Protein AF-A0A2V6JT10-F1 (afdb_monomer)

Mean predicted aligned error: 1.95 Å

Foldseek 3Di:
DALVVLQVVCVVQVDEDLQDDDDGHHLLCVQLVHRDDPDSCPPPCNVVSVNNVVSQVPDPVHDD

Sequence (64 aa):
MSPRKAIAFVEQYGVVLEAARGLVPSLAETIAGEPIRGSWWGHAKSREIFRAARAVYESPDVLV

pLDDT: mean 96.95, std 2.16, range [88.25, 98.5]

Nearest PDB structures (foldseek):
  2zxy-assembly1_A-2  TM=2.832E-01  e=5.625E+00  Aquifex aeolicus

Radius of gyration: 10.81 Å; Cα contacts (8 Å, |Δi|>4): 69; chains: 1; bounding box: 26×21×26 Å

Secondary structure (DSSP, 8-state):
--HHHHHHHHHHHSS-BSS--SSS-BHHHHHHTSPPPS-GGGSTTHHHHHHHHHHHHT-TT---

Solvent-accessible surface area (backbone atoms only — not comparable to full-atom values): 3920 Å² total; per-residue (Å²): 124,52,46,71,56,39,41,51,48,39,67,75,61,72,59,65,31,65,74,58,86,69,98,48,59,28,53,36,34,63,70,66,72,46,87,73,83,77,63,57,79,79,39,98,53,26,72,52,42,51,50,22,52,49,40,34,72,70,32,93,90,48,92,127

Structure (mmCIF, N/CA/C/O backbone):
data_AF-A0A2V6JT10-F1
#
_entry.id   AF-A0A2V6JT10-F1
#
loop_
_atom_site.group_PDB
_atom_site.id
_atom_site.type_symbol
_atom_site.label_atom_id
_atom_site.label_alt_id
_atom_site.label_comp_id
_atom_site.label_asym_id
_atom_site.label_entity_id
_atom_site.label_seq_id
_atom_site.pdbx_PDB_ins_code
_atom_site.Cartn_x
_atom_site.Cartn_y
_atom_site.Cartn_z
_atom_site.occupancy
_atom_site.B_iso_or_equiv
_atom_site.auth_seq_id
_atom_site.auth_comp_id
_atom_site.auth_asym_id
_atom_site.auth_atom_id
_atom_site.pdbx_PDB_model_num
ATOM 1 N N . MET A 1 1 ? -5.363 -0.509 -9.065 1.00 88.25 1 MET A N 1
ATOM 2 C CA . MET A 1 1 ? -5.994 -0.475 -7.741 1.00 88.25 1 MET A CA 1
ATOM 3 C C . MET A 1 1 ? -6.728 0.843 -7.578 1.00 88.25 1 MET A C 1
ATOM 5 O O . MET A 1 1 ? -6.157 1.891 -7.847 1.00 88.25 1 MET A O 1
ATOM 9 N N . SER A 1 2 ? -8.013 0.798 -7.225 1.00 95.69 2 SER A N 1
ATOM 10 C CA . SER A 1 2 ? -8.791 2.007 -6.921 1.00 95.69 2 SER A CA 1
ATOM 11 C C . SER A 1 2 ? -8.560 2.453 -5.468 1.00 95.69 2 SER A C 1
ATOM 13 O O . SER A 1 2 ? -8.168 1.615 -4.655 1.00 95.69 2 SER A O 1
ATOM 15 N N . PRO A 1 3 ? -8.872 3.715 -5.109 1.00 94.44 3 PRO A N 1
ATOM 16 C CA . PRO A 1 3 ? -8.812 4.207 -3.727 1.00 94.44 3 PRO A CA 1
ATOM 17 C C . PRO A 1 3 ? -9.510 3.292 -2.709 1.00 94.44 3 PRO A C 1
ATOM 19 O O . PRO A 1 3 ? -8.890 2.838 -1.757 1.00 94.44 3 PRO A O 1
ATOM 22 N N . ARG A 1 4 ? -10.769 2.908 -2.974 1.00 97.38 4 ARG A N 1
ATOM 23 C CA . ARG A 1 4 ? -11.5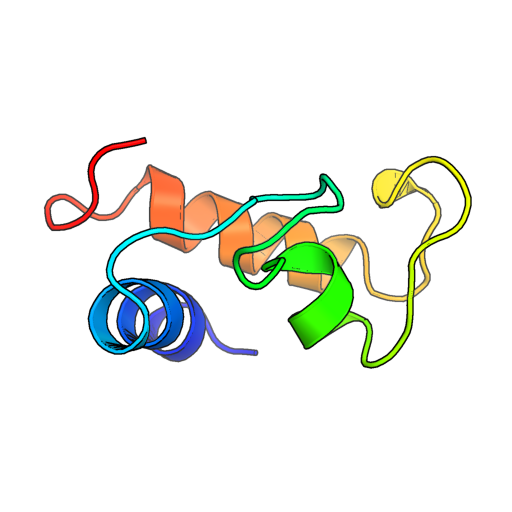24 1.987 -2.103 1.00 97.38 4 ARG A CA 1
ATOM 24 C C . ARG A 1 4 ? -10.851 0.624 -1.939 1.00 97.38 4 ARG A C 1
ATOM 26 O O . ARG A 1 4 ? -10.902 0.052 -0.862 1.00 97.38 4 ARG A O 1
ATOM 33 N N . LYS A 1 5 ? -10.211 0.103 -2.994 1.00 98.12 5 LYS A N 1
ATOM 34 C CA . LYS A 1 5 ? -9.481 -1.171 -2.908 1.00 98.12 5 LYS A CA 1
ATOM 35 C C . LYS A 1 5 ? -8.201 -1.047 -2.081 1.00 98.12 5 LYS A C 1
ATOM 37 O O . LYS A 1 5 ? -7.810 -2.032 -1.477 1.00 98.12 5 LYS A O 1
ATOM 42 N N . ALA A 1 6 ? -7.565 0.124 -2.054 1.00 98.25 6 ALA A N 1
ATOM 43 C CA . ALA A 1 6 ? -6.392 0.358 -1.215 1.00 98.25 6 ALA A CA 1
ATOM 44 C C . ALA A 1 6 ? -6.759 0.363 0.276 1.00 98.25 6 ALA A C 1
ATOM 46 O O . ALA A 1 6 ? -6.073 -0.275 1.062 1.00 98.25 6 ALA A O 1
ATOM 47 N N . ILE A 1 7 ? -7.873 1.000 0.647 1.00 98.44 7 ILE A N 1
ATOM 48 C CA . ILE A 1 7 ? -8.373 0.995 2.033 1.00 98.44 7 ILE A CA 1
ATOM 49 C C . ILE A 1 7 ? 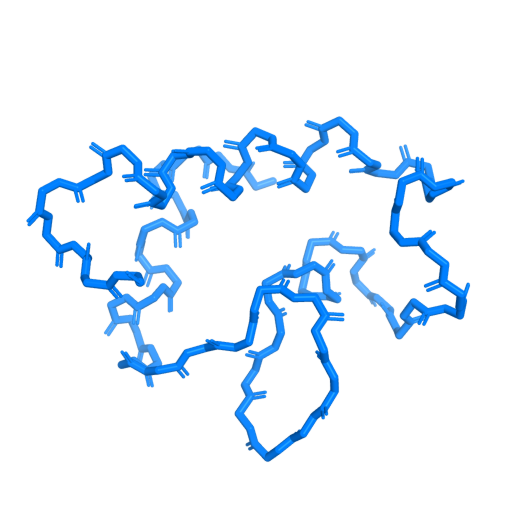-8.806 -0.419 2.440 1.00 98.44 7 ILE A C 1
ATOM 51 O O . ILE A 1 7 ? -8.314 -0.941 3.434 1.00 98.44 7 ILE A O 1
ATOM 55 N N . ALA A 1 8 ? -9.611 -1.092 1.609 1.00 98.38 8 ALA A N 1
ATOM 56 C CA . ALA A 1 8 ? -10.034 -2.472 1.864 1.00 98.38 8 ALA A CA 1
ATOM 57 C C . ALA A 1 8 ? -8.851 -3.454 1.969 1.00 98.38 8 ALA A C 1
ATOM 59 O O . ALA A 1 8 ? -8.925 -4.452 2.677 1.00 98.38 8 ALA A O 1
ATOM 60 N N . PHE A 1 9 ? -7.743 -3.180 1.273 1.00 98.38 9 PHE A N 1
ATOM 61 C CA . PHE A 1 9 ? -6.513 -3.952 1.424 1.00 98.38 9 PHE A CA 1
ATOM 62 C C . PHE A 1 9 ? -5.929 -3.798 2.835 1.00 98.38 9 PHE A C 1
ATOM 64 O O . PHE A 1 9 ? -5.561 -4.799 3.441 1.00 98.38 9 PHE A O 1
ATOM 71 N N . VAL A 1 10 ? -5.895 -2.583 3.391 1.00 98.38 10 VAL A N 1
ATOM 72 C CA . VAL A 1 10 ? -5.468 -2.379 4.785 1.00 98.38 10 VAL A CA 1
ATOM 73 C C . VAL A 1 10 ? -6.421 -3.081 5.751 1.00 98.38 10 VAL A C 1
ATOM 75 O O . VAL A 1 10 ? -5.958 -3.822 6.610 1.00 98.38 10 VAL A O 1
ATOM 78 N N . GLU A 1 11 ? -7.735 -2.932 5.570 1.00 98.06 11 GLU A N 1
ATOM 79 C CA . GLU A 1 11 ? -8.749 -3.597 6.405 1.00 98.06 11 GLU A CA 1
ATOM 80 C C . GLU A 1 11 ? -8.591 -5.124 6.408 1.00 98.06 11 GLU A C 1
ATOM 82 O O . GLU A 1 11 ? -8.686 -5.760 7.456 1.00 98.06 11 GLU A O 1
ATOM 87 N N . GLN A 1 12 ? -8.309 -5.720 5.245 1.00 98.19 12 GLN A N 1
ATOM 88 C CA . GLN A 1 12 ? -8.145 -7.165 5.105 1.00 98.19 12 GLN A CA 1
ATOM 89 C C . GLN A 1 12 ? -6.928 -7.701 5.874 1.00 98.19 12 GLN A C 1
ATOM 91 O O . GLN A 1 12 ? -6.992 -8.801 6.424 1.00 98.19 12 GLN A O 1
ATOM 96 N N . TYR A 1 13 ? -5.810 -6.971 5.873 1.00 98.06 13 TYR A N 1
ATOM 97 C CA . TYR A 1 13 ? -4.544 -7.441 6.453 1.00 98.06 13 TYR A CA 1
ATOM 98 C C . TYR A 1 13 ? -4.239 -6.849 7.83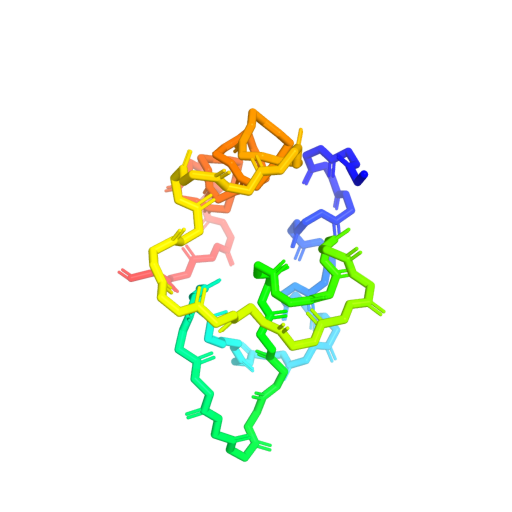8 1.00 98.06 13 TYR A C 1
ATOM 100 O O . TYR A 1 13 ? -3.325 -7.323 8.513 1.00 98.06 13 TYR A O 1
ATOM 108 N N . GLY A 1 14 ? -4.985 -5.834 8.274 1.00 97.81 14 GLY A N 1
ATOM 109 C CA . GLY A 1 14 ? -4.811 -5.114 9.537 1.00 97.81 14 GLY A CA 1
ATOM 110 C C . GLY A 1 14 ? -3.607 -4.169 9.540 1.00 97.81 14 GLY A C 1
ATOM 111 O O . GLY A 1 14 ? -3.754 -2.984 9.819 1.00 97.81 14 GLY A O 1
ATOM 112 N N . VAL A 1 15 ? -2.417 -4.678 9.207 1.00 97.94 15 VAL A N 1
ATOM 113 C CA . VAL A 1 15 ? -1.170 -3.903 9.105 1.00 97.94 15 VAL A CA 1
ATOM 114 C C . VAL A 1 15 ? -0.481 -4.218 7.782 1.00 97.94 15 VAL A C 1
ATOM 116 O O . VAL A 1 15 ? -0.324 -5.381 7.411 1.00 97.94 15 VAL A O 1
ATOM 119 N N . VAL A 1 16 ? -0.036 -3.175 7.082 1.00 98.31 16 VAL A N 1
ATOM 120 C CA . VAL A 1 16 ? 0.656 -3.285 5.792 1.00 98.31 16 VAL A CA 1
ATOM 121 C C . VAL A 1 16 ? 1.874 -2.366 5.753 1.00 98.31 16 VAL A C 1
ATOM 123 O O . VAL A 1 16 ? 1.918 -1.340 6.427 1.00 98.31 16 VAL A O 1
ATOM 126 N N . LEU A 1 17 ? 2.864 -2.714 4.937 1.00 98.19 17 LEU A N 1
ATOM 127 C CA . LEU A 1 17 ? 3.963 -1.814 4.595 1.00 98.19 17 LEU A CA 1
ATOM 128 C C . LEU A 1 17 ? 3.524 -0.928 3.430 1.00 98.19 17 LEU A C 1
ATOM 130 O O . LEU A 1 17 ? 2.963 -1.426 2.458 1.00 98.19 17 LEU A O 1
ATOM 134 N N . GLU A 1 18 ? 3.822 0.369 3.463 1.00 97.06 18 GLU A N 1
ATOM 135 C CA . GLU A 1 18 ? 3.522 1.222 2.307 1.00 97.06 18 GLU A CA 1
ATOM 136 C C . GLU A 1 18 ? 4.380 0.831 1.095 1.00 97.06 18 GLU A C 1
ATOM 138 O O . GLU A 1 18 ? 3.853 0.536 0.024 1.00 97.06 18 GLU A O 1
ATOM 143 N N . ALA A 1 19 ? 5.705 0.811 1.268 1.00 96.12 19 ALA A N 1
ATOM 144 C CA . ALA A 1 19 ? 6.651 0.516 0.189 1.00 96.12 19 ALA A CA 1
ATOM 145 C C . ALA A 1 19 ? 7.890 -0.286 0.621 1.00 96.12 19 ALA A C 1
ATOM 1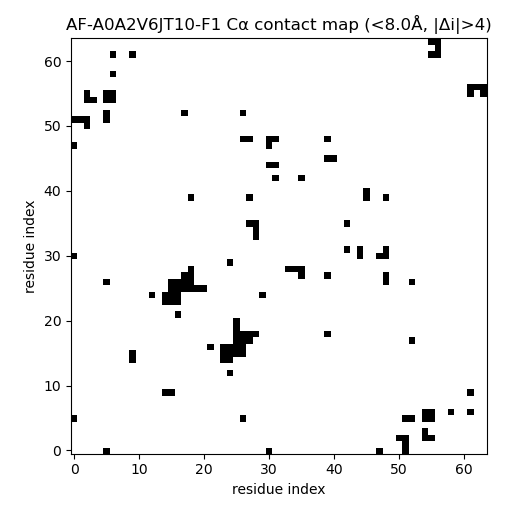47 O O . ALA A 1 19 ? 8.764 -0.562 -0.200 1.00 96.12 19 ALA A O 1
ATOM 148 N N . ALA A 1 20 ? 7.984 -0.655 1.901 1.00 94.75 20 ALA A N 1
ATOM 149 C CA . ALA A 1 20 ? 9.049 -1.518 2.398 1.00 94.75 20 ALA A CA 1
ATOM 150 C C . ALA A 1 20 ? 8.762 -2.999 2.088 1.00 94.75 20 ALA A C 1
ATOM 152 O O . ALA A 1 20 ? 7.682 -3.357 1.617 1.00 94.75 20 ALA A O 1
ATOM 153 N N . ARG A 1 21 ? 9.744 -3.855 2.389 1.00 93.12 21 ARG A N 1
ATOM 154 C CA . ARG A 1 21 ? 9.622 -5.318 2.360 1.00 93.12 21 ARG A CA 1
ATOM 155 C C . ARG A 1 21 ? 9.711 -5.879 3.771 1.00 93.12 21 ARG A C 1
ATOM 157 O O . ARG A 1 21 ? 10.510 -5.394 4.569 1.00 93.12 21 ARG A O 1
ATOM 164 N N . GLY A 1 22 ? 8.939 -6.922 4.054 1.00 93.75 22 GLY A N 1
ATOM 165 C CA . GLY A 1 22 ? 8.932 -7.560 5.365 1.00 93.75 22 GLY A CA 1
ATOM 166 C C . GLY A 1 2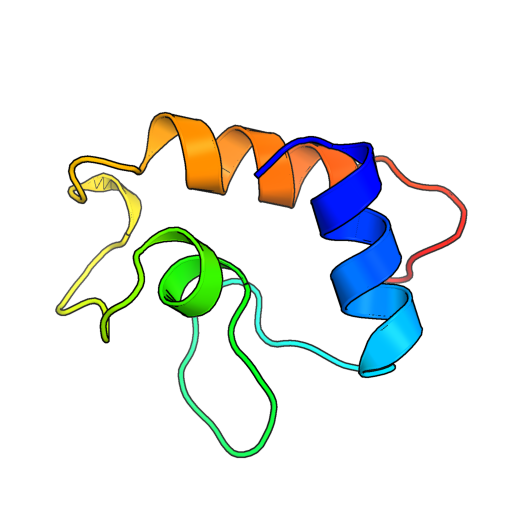2 ? 7.895 -8.672 5.474 1.00 93.75 22 GLY A C 1
ATOM 167 O O . GLY A 1 22 ? 7.455 -9.222 4.470 1.00 93.75 22 GLY A O 1
ATOM 168 N N . LEU A 1 23 ? 7.536 -9.006 6.714 1.00 95.81 23 LEU A N 1
ATOM 169 C CA . LEU A 1 23 ? 6.644 -10.125 7.038 1.00 95.81 23 LEU A CA 1
ATOM 170 C C . LEU A 1 23 ? 5.162 -9.839 6.768 1.00 95.81 23 LEU A C 1
ATOM 172 O O . LEU A 1 23 ? 4.370 -10.776 6.713 1.00 95.81 23 LEU A O 1
ATOM 176 N N . VAL A 1 24 ? 4.790 -8.568 6.611 1.00 97.62 24 VAL A N 1
ATOM 177 C CA . VAL A 1 24 ? 3.427 -8.162 6.254 1.00 9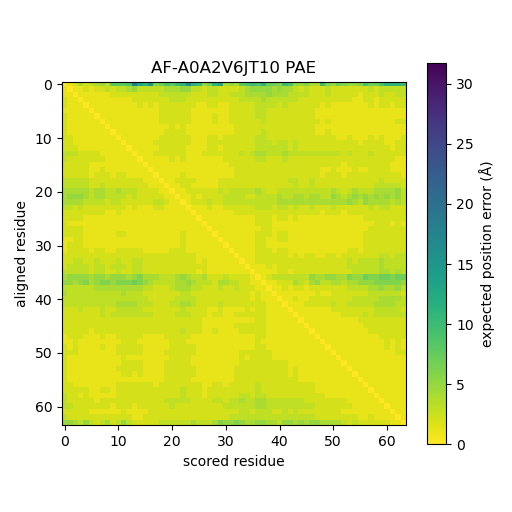7.62 24 VAL A CA 1
ATOM 178 C C . VAL A 1 24 ? 3.387 -7.649 4.811 1.00 97.62 24 VAL A C 1
ATOM 180 O O . VAL A 1 24 ? 4.419 -7.199 4.298 1.00 97.62 24 VAL A O 1
ATOM 183 N N . PRO A 1 25 ? 2.225 -7.711 4.135 1.00 98.06 25 PRO A N 1
ATOM 184 C CA . PRO A 1 25 ? 2.109 -7.313 2.737 1.00 98.06 25 PRO A CA 1
ATOM 185 C C . PRO A 1 25 ? 2.507 -5.857 2.486 1.00 98.06 25 PRO A C 1
ATOM 187 O O . PRO A 1 25 ? 2.278 -4.981 3.318 1.00 98.06 25 PRO A O 1
ATOM 190 N N . SER A 1 26 ? 3.055 -5.599 1.300 1.00 98.38 26 SER A N 1
ATOM 191 C CA . SER A 1 26 ? 3.424 -4.260 0.841 1.00 98.38 26 SER A CA 1
ATOM 192 C C . SER A 1 26 ? 2.387 -3.718 -0.137 1.00 98.38 26 SER A C 1
ATOM 194 O O . SER A 1 26 ? 2.074 -4.375 -1.134 1.00 98.38 26 SER A O 1
ATOM 196 N N . LEU A 1 27 ? 1.862 -2.519 0.118 1.00 98.31 27 LEU A N 1
ATOM 197 C CA . LEU A 1 27 ? 0.907 -1.844 -0.758 1.00 98.31 27 LEU A CA 1
ATOM 198 C C . LEU A 1 27 ? 1.536 -1.580 -2.133 1.00 98.31 27 LEU A C 1
ATOM 200 O O . LEU A 1 27 ? 0.943 -1.915 -3.161 1.00 98.31 27 LEU A O 1
ATOM 204 N N . ALA A 1 28 ? 2.755 -1.033 -2.161 1.00 98.25 28 ALA A N 1
ATOM 205 C CA . ALA A 1 28 ? 3.462 -0.727 -3.399 1.00 98.25 28 ALA A CA 1
ATOM 206 C C . ALA A 1 28 ? 3.760 -1.986 -4.226 1.00 98.25 28 ALA A C 1
ATOM 208 O O . ALA A 1 28 ? 3.485 -1.991 -5.427 1.00 98.25 28 ALA A O 1
ATOM 209 N N . GLU A 1 29 ? 4.266 -3.061 -3.609 1.00 97.94 29 GLU A N 1
ATOM 210 C CA . GLU A 1 29 ? 4.568 -4.306 -4.335 1.00 97.94 29 GLU A CA 1
ATOM 211 C C . GLU A 1 29 ? 3.289 -5.039 -4.768 1.00 97.94 29 GLU A C 1
ATOM 213 O O . GLU A 1 29 ? 3.245 -5.596 -5.863 1.00 97.94 29 GLU A O 1
ATOM 218 N N . THR A 1 30 ? 2.204 -4.955 -3.989 1.00 98.25 30 THR A N 1
ATOM 219 C CA . THR A 1 30 ? 0.891 -5.493 -4.391 1.00 98.25 30 THR A CA 1
ATOM 220 C C . THR A 1 30 ? 0.358 -4.794 -5.642 1.00 98.25 30 THR A C 1
ATOM 222 O O . THR A 1 30 ? -0.157 -5.442 -6.552 1.00 98.25 30 THR A O 1
ATOM 225 N N . ILE A 1 31 ? 0.499 -3.468 -5.729 1.00 98.19 31 ILE A N 1
ATOM 226 C CA . ILE A 1 31 ? 0.104 -2.699 -6.918 1.00 98.19 31 ILE A CA 1
ATOM 227 C C . ILE A 1 31 ? 1.031 -3.001 -8.095 1.00 98.19 31 ILE A C 1
ATOM 229 O O . ILE A 1 31 ? 0.561 -3.185 -9.225 1.00 98.19 31 ILE A O 1
ATOM 233 N N . ALA A 1 32 ? 2.344 -3.039 -7.845 1.00 97.50 32 ALA A N 1
ATOM 234 C CA . ALA A 1 32 ? 3.341 -3.393 -8.848 1.00 97.50 32 ALA A CA 1
ATOM 235 C C . ALA A 1 32 ? 3.045 -4.776 -9.442 1.00 97.50 32 ALA A C 1
ATOM 237 O O . ALA A 1 32 ? 3.060 -4.919 -10.665 1.00 97.50 32 ALA A O 1
ATOM 238 N N . GLY A 1 33 ? 2.623 -5.726 -8.604 1.00 97.38 33 GLY A N 1
ATOM 239 C CA . GLY A 1 33 ? 2.465 -7.139 -8.947 1.00 97.38 33 GLY A CA 1
ATOM 240 C C . GLY A 1 33 ? 3.790 -7.901 -8.897 1.00 97.38 33 GLY A C 1
ATOM 241 O O . GLY A 1 33 ? 3.836 -9.074 -9.251 1.00 97.38 33 GLY A O 1
ATOM 242 N N . GLU A 1 34 ? 4.861 -7.234 -8.472 1.00 95.94 34 GLU A N 1
ATOM 243 C CA . GLU A 1 34 ? 6.215 -7.762 -8.389 1.00 95.94 34 GLU A CA 1
ATOM 244 C C . GLU A 1 34 ? 7.018 -7.004 -7.319 1.00 95.94 34 GLU A C 1
ATOM 246 O O . GLU A 1 34 ? 6.662 -5.871 -6.967 1.00 95.94 34 GLU A O 1
ATOM 251 N N . PRO A 1 35 ? 8.113 -7.591 -6.801 1.00 95.69 35 PRO A N 1
ATOM 252 C CA . PRO A 1 35 ? 9.009 -6.882 -5.902 1.00 95.69 35 PRO A CA 1
ATOM 253 C C . PRO A 1 35 ? 9.626 -5.646 -6.565 1.00 95.69 35 PRO A C 1
ATOM 255 O O . PRO A 1 35 ? 10.191 -5.730 -7.657 1.00 95.69 35 PRO A O 1
ATOM 258 N N . ILE A 1 36 ? 9.605 -4.504 -5.878 1.00 95.88 36 ILE A N 1
ATOM 259 C CA . ILE A 1 36 ? 10.178 -3.260 -6.409 1.00 95.88 36 ILE A CA 1
ATOM 260 C C . ILE A 1 36 ? 11.663 -3.177 -6.029 1.00 95.88 36 ILE A C 1
ATOM 262 O O . ILE A 1 36 ? 12.037 -3.151 -4.852 1.00 95.88 36 ILE A O 1
ATOM 266 N N . ARG A 1 37 ? 12.545 -3.095 -7.032 1.00 90.75 37 ARG A N 1
ATOM 267 C CA . ARG A 1 37 ? 13.978 -2.826 -6.826 1.00 90.75 37 ARG A CA 1
ATOM 268 C C . ARG A 1 37 ? 14.236 -1.318 -6.872 1.00 90.75 37 ARG A C 1
ATOM 270 O O . ARG A 1 37 ? 13.999 -0.683 -7.893 1.00 90.75 37 ARG A O 1
ATOM 277 N N . GLY A 1 38 ? 14.760 -0.756 -5.783 1.00 89.62 38 GLY A N 1
ATOM 278 C CA . GLY A 1 38 ? 15.005 0.685 -5.668 1.00 89.62 38 GLY A CA 1
ATOM 279 C C . GLY A 1 38 ? 13.745 1.474 -5.301 1.00 89.62 38 GLY A C 1
ATOM 280 O O . GLY A 1 38 ? 12.872 0.965 -4.603 1.00 89.62 38 GLY A O 1
ATOM 281 N N . SER A 1 39 ? 13.668 2.735 -5.729 1.00 93.75 39 SER A N 1
ATOM 282 C CA . SER A 1 39 ? 12.548 3.618 -5.384 1.00 93.75 39 SER A CA 1
ATOM 283 C C . SER A 1 39 ? 11.307 3.319 -6.224 1.00 93.75 39 SER A C 1
ATOM 285 O O . SER A 1 39 ? 11.367 3.336 -7.456 1.00 93.75 39 SER A O 1
ATOM 287 N N . TRP A 1 40 ? 10.156 3.142 -5.570 1.00 96.56 40 TRP A N 1
ATOM 288 C CA . TRP A 1 40 ? 8.873 2.958 -6.255 1.00 96.56 40 TRP A CA 1
ATOM 289 C C . TRP A 1 40 ? 8.479 4.167 -7.119 1.00 96.56 40 TRP A C 1
ATOM 291 O O . TRP A 1 40 ? 7.726 4.006 -8.080 1.00 96.56 40 TRP A O 1
ATOM 301 N N . TRP A 1 41 ? 9.024 5.360 -6.847 1.00 96.12 41 TRP A N 1
ATOM 302 C CA . TRP A 1 41 ? 8.794 6.558 -7.663 1.00 96.12 41 TRP A CA 1
ATOM 303 C C . TRP A 1 41 ? 9.222 6.385 -9.125 1.00 96.12 41 TRP A C 1
ATOM 305 O O . TRP A 1 41 ? 8.592 6.958 -10.012 1.00 96.12 41 TRP A O 1
ATOM 315 N N . GLY A 1 42 ? 10.257 5.579 -9.384 1.00 95.88 42 GLY A N 1
ATOM 316 C CA . GLY A 1 42 ? 10.728 5.271 -10.738 1.00 95.88 42 GLY A CA 1
ATOM 317 C C . GLY A 1 42 ? 9.962 4.137 -11.427 1.00 95.88 42 GLY A C 1
ATOM 318 O O . GLY A 1 42 ? 10.223 3.845 -12.591 1.00 95.88 42 GLY A O 1
ATOM 319 N N . HIS A 1 43 ? 9.033 3.479 -10.731 1.00 97.06 43 HIS A N 1
ATOM 320 C CA . HIS A 1 43 ? 8.294 2.344 -11.271 1.00 97.06 43 HIS A CA 1
ATOM 321 C C . HIS A 1 43 ? 7.228 2.795 -12.280 1.00 97.06 43 HIS A C 1
ATOM 323 O O . HIS A 1 43 ? 6.595 3.838 -12.104 1.00 97.06 43 HIS A O 1
ATOM 329 N N . ALA A 1 44 ? 6.938 1.968 -13.290 1.00 97.25 44 ALA A N 1
ATOM 330 C CA . ALA A 1 44 ? 5.913 2.263 -14.300 1.00 97.25 44 ALA A CA 1
ATOM 331 C C . ALA A 1 44 ? 4.519 2.523 -13.688 1.00 97.25 44 ALA A C 1
ATOM 333 O O . ALA A 1 44 ? 3.720 3.284 -14.233 1.00 97.25 44 ALA A O 1
ATOM 334 N N . LYS A 1 45 ? 4.243 1.931 -12.519 1.00 97.44 45 LYS A N 1
ATOM 335 C CA . LYS A 1 45 ? 2.999 2.125 -11.754 1.00 97.44 45 LYS A CA 1
ATOM 336 C C . LYS A 1 45 ? 3.086 3.191 -10.654 1.00 97.44 45 LYS A C 1
ATOM 338 O O . LYS A 1 45 ? 2.201 3.246 -9.804 1.00 97.44 45 LYS A O 1
ATOM 343 N N . SER A 1 46 ? 4.100 4.057 -10.646 1.00 97.44 46 SER A N 1
ATOM 344 C CA . SER A 1 46 ? 4.302 5.063 -9.587 1.00 97.44 46 SER A CA 1
ATOM 345 C C . 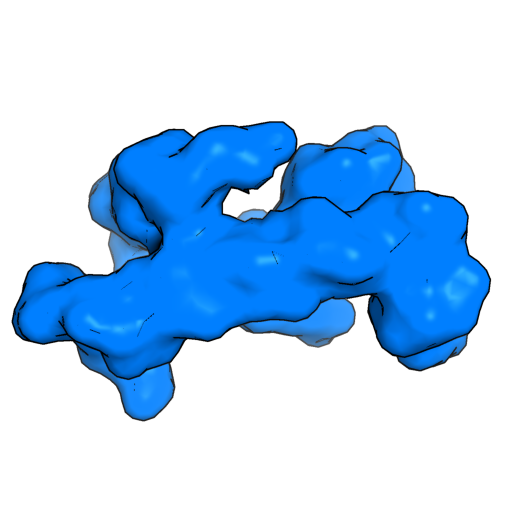SER A 1 46 ? 3.061 5.925 -9.333 1.00 97.44 46 SER A C 1
ATOM 347 O O . SER A 1 46 ? 2.648 6.106 -8.192 1.00 97.44 46 SER A O 1
ATOM 349 N N . ARG A 1 47 ? 2.380 6.385 -10.388 1.00 98.00 47 ARG A N 1
ATOM 350 C CA . ARG A 1 47 ? 1.149 7.190 -10.258 1.00 98.00 47 ARG A CA 1
ATOM 351 C C . ARG A 1 47 ? 0.010 6.430 -9.581 1.00 98.00 47 ARG A C 1
ATOM 353 O O . ARG A 1 47 ? -0.804 7.035 -8.890 1.00 98.00 47 ARG A O 1
ATOM 360 N N . GLU A 1 48 ? -0.075 5.126 -9.808 1.00 98.38 48 GLU A N 1
ATOM 361 C CA . GLU A 1 48 ? -1.083 4.265 -9.193 1.00 98.38 48 GLU A CA 1
ATOM 362 C C . GLU A 1 48 ? -0.762 4.015 -7.718 1.00 98.38 48 GLU A C 1
ATOM 364 O O . GLU A 1 48 ? -1.648 4.164 -6.878 1.00 98.38 48 GLU A O 1
ATOM 369 N N . ILE A 1 49 ? 0.510 3.740 -7.408 1.00 98.44 49 ILE A N 1
ATOM 370 C CA . ILE A 1 49 ? 1.022 3.595 -6.038 1.00 9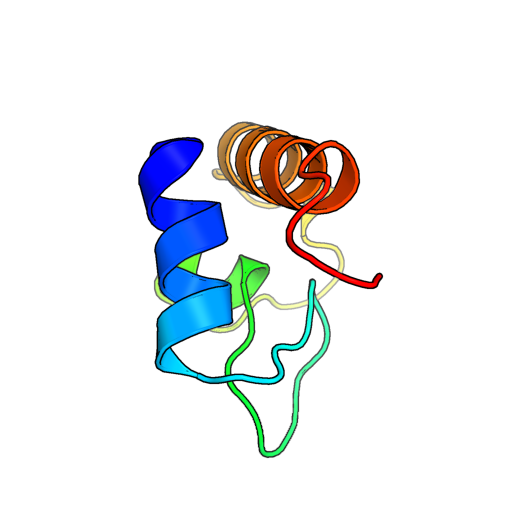8.44 49 ILE A CA 1
ATOM 371 C C . ILE A 1 49 ? 0.761 4.871 -5.238 1.00 98.44 49 ILE A C 1
ATOM 373 O O . ILE A 1 49 ? 0.137 4.809 -4.184 1.00 98.44 49 ILE A O 1
ATOM 377 N N . PHE A 1 50 ? 1.132 6.033 -5.780 1.00 98.19 50 PHE A N 1
ATOM 378 C CA . PHE A 1 50 ? 0.912 7.323 -5.130 1.00 98.19 50 PHE A CA 1
ATOM 379 C C . PHE A 1 50 ? -0.569 7.572 -4.821 1.00 98.19 50 PHE A C 1
ATOM 381 O O . PHE A 1 50 ? -0.916 7.948 -3.706 1.00 98.19 50 PHE A O 1
ATOM 388 N N . ARG A 1 51 ? -1.465 7.338 -5.789 1.00 98.44 51 ARG A N 1
ATOM 389 C CA . ARG A 1 51 ? -2.911 7.535 -5.587 1.00 98.44 51 ARG A CA 1
ATOM 390 C C . ARG A 1 51 ? -3.486 6.587 -4.538 1.00 98.44 51 ARG A C 1
ATOM 392 O O . ARG A 1 51 ? -4.344 7.001 -3.767 1.00 98.44 51 ARG A O 1
ATOM 399 N N . ALA A 1 52 ? -3.037 5.334 -4.521 1.00 98.38 52 ALA A N 1
ATOM 400 C CA . ALA A 1 52 ? -3.465 4.360 -3.527 1.00 98.38 52 ALA A CA 1
ATOM 401 C C . ALA A 1 52 ? -2.963 4.729 -2.125 1.00 98.38 52 ALA A C 1
ATOM 403 O O . ALA A 1 52 ? -3.762 4.756 -1.197 1.00 98.38 52 ALA A O 1
ATOM 404 N N . ALA A 1 53 ? -1.680 5.081 -1.988 1.00 98.25 53 ALA A N 1
ATOM 405 C CA . ALA A 1 53 ? -1.104 5.525 -0.723 1.00 98.25 53 ALA A CA 1
ATOM 406 C C . ALA A 1 53 ? -1.826 6.773 -0.195 1.00 98.25 53 ALA A C 1
ATOM 408 O O . ALA A 1 53 ? -2.256 6.787 0.951 1.00 98.25 53 ALA A O 1
ATOM 409 N N . ARG A 1 54 ? -2.064 7.788 -1.043 1.00 98.50 54 ARG A N 1
ATOM 410 C CA . ARG A 1 54 ? -2.837 8.985 -0.660 1.00 98.50 54 ARG A CA 1
ATOM 411 C C . ARG A 1 54 ? -4.238 8.652 -0.163 1.00 98.50 54 ARG A C 1
ATOM 413 O O . ARG A 1 54 ? -4.646 9.201 0.848 1.00 98.50 54 ARG A O 1
ATOM 420 N N . ALA A 1 55 ? -4.941 7.736 -0.826 1.00 98.44 55 ALA A N 1
ATOM 421 C CA . ALA A 1 55 ? -6.265 7.314 -0.378 1.00 98.44 55 ALA A CA 1
ATOM 422 C C . ALA A 1 55 ? -6.242 6.651 1.007 1.00 98.44 55 ALA A C 1
ATOM 424 O O . ALA A 1 55 ? -7.187 6.821 1.767 1.00 98.44 55 ALA A O 1
ATOM 425 N N . VAL A 1 56 ? -5.177 5.910 1.330 1.00 98.50 56 VAL A N 1
ATOM 426 C CA . VAL A 1 56 ? -4.982 5.326 2.664 1.00 98.50 56 VAL A CA 1
ATOM 427 C C . VAL A 1 56 ? -4.674 6.419 3.691 1.00 98.50 56 VAL A C 1
ATOM 429 O O . VAL A 1 56 ? -5.359 6.488 4.702 1.00 98.50 56 VAL A O 1
ATOM 432 N N . TYR A 1 57 ? -3.726 7.317 3.402 1.00 98.38 57 TYR A N 1
ATOM 433 C CA . TYR A 1 57 ? -3.374 8.454 4.267 1.00 98.38 57 TYR A CA 1
ATOM 434 C C . TYR A 1 57 ? -4.547 9.388 4.584 1.00 98.38 57 TYR A C 1
ATOM 436 O O . TYR A 1 57 ? -4.591 9.990 5.651 1.00 98.38 57 TYR A O 1
ATOM 444 N N . GLU A 1 58 ? -5.457 9.571 3.629 1.00 98.44 58 GLU A N 1
ATOM 445 C CA . GLU A 1 58 ? -6.615 10.460 3.757 1.00 98.44 58 GLU A CA 1
ATOM 446 C C . GLU A 1 58 ? -7.836 9.756 4.367 1.00 98.44 58 GLU A C 1
ATOM 448 O O . GLU A 1 58 ? -8.844 10.412 4.639 1.00 98.44 58 GLU A O 1
ATOM 453 N N . SER A 1 59 ? -7.772 8.437 4.571 1.00 98.12 59 SER A N 1
ATOM 454 C CA . SER A 1 59 ? -8.871 7.680 5.162 1.00 98.12 59 SER A CA 1
ATOM 455 C C . SER A 1 59 ? -8.927 7.909 6.675 1.00 98.12 59 SER A C 1
ATOM 457 O O . SER A 1 59 ? -7.935 7.650 7.353 1.00 98.12 59 SER A O 1
ATOM 459 N N . PRO A 1 60 ? -10.077 8.315 7.245 1.00 97.75 60 PRO A N 1
ATOM 460 C CA . PRO A 1 60 ? -10.227 8.426 8.698 1.00 97.75 60 PRO A CA 1
ATOM 461 C C . PRO A 1 60 ? -10.211 7.060 9.403 1.00 97.75 60 PRO A C 1
ATOM 463 O O . PRO A 1 60 ? -10.017 7.000 10.614 1.00 97.75 60 PRO A O 1
ATOM 466 N N . ASP A 1 61 ? -10.408 5.976 8.649 1.00 97.25 61 ASP A N 1
ATOM 467 C CA . ASP A 1 61 ? -10.510 4.611 9.169 1.00 97.25 61 ASP A CA 1
ATOM 468 C C . ASP A 1 61 ? -9.147 3.902 9.263 1.00 97.25 61 ASP A C 1
ATOM 470 O O . ASP A 1 61 ? -9.066 2.780 9.762 1.00 97.25 61 ASP A O 1
ATOM 474 N N . VAL A 1 62 ? -8.066 4.530 8.779 1.00 97.88 62 VAL A N 1
ATOM 475 C CA . VAL A 1 62 ? -6.718 3.951 8.793 1.00 97.88 62 VAL A CA 1
ATOM 476 C C . VAL A 1 62 ? -5.759 4.845 9.572 1.00 97.88 62 VAL A C 1
ATOM 478 O O . VAL A 1 62 ? -5.585 6.018 9.260 1.00 97.88 62 VAL A O 1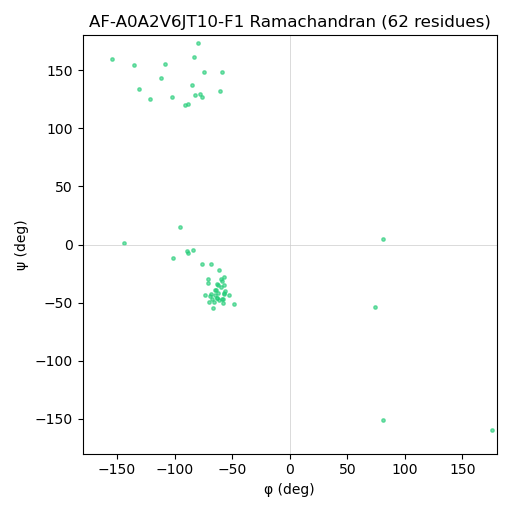
ATOM 481 N N . LEU A 1 63 ? -5.088 4.261 10.565 1.00 97.75 63 LEU A N 1
ATOM 482 C CA . LEU A 1 63 ? -3.957 4.889 11.244 1.00 97.75 63 LEU A CA 1
ATOM 483 C C . LEU A 1 63 ? -2.683 4.674 10.419 1.00 97.75 63 LEU A C 1
ATOM 485 O O . LEU A 1 63 ? -2.371 3.530 10.077 1.00 97.75 63 LEU A O 1
ATOM 489 N N . VAL A 1 64 ? -1.950 5.755 10.137 1.00 93.38 64 VAL A N 1
ATOM 490 C CA . VAL A 1 64 ? -0.695 5.730 9.367 1.00 93.38 64 VAL A CA 1
ATOM 491 C C . VAL A 1 64 ? 0.444 6.375 10.139 1.00 93.38 64 VAL A C 1
ATOM 493 O O . VAL A 1 64 ? 0.208 7.448 10.737 1.00 93.38 64 VAL A O 1
#